Protein AF-A0AB34JFB6-F1 (afdb_monomer_lite)

Organism: Prymnesium parvum (NCBI:txid97485)

Structure (mmCIF, N/CA/C/O backbone):
data_AF-A0AB34JFB6-F1
#
_entry.id   AF-A0AB34JFB6-F1
#
loop_
_atom_site.group_PDB
_atom_site.id
_atom_site.type_symbol
_atom_site.label_atom_id
_atom_site.label_alt_id
_atom_site.label_comp_id
_atom_site.label_asym_id
_atom_site.label_entity_id
_atom_site.label_seq_id
_atom_site.pdbx_PDB_ins_code
_atom_site.Cartn_x
_atom_site.Cartn_y
_atom_site.Cartn_z
_atom_site.occupancy
_atom_site.B_iso_or_equiv
_atom_site.auth_seq_id
_atom_site.auth_comp_id
_atom_site.auth_asym_id
_atom_site.auth_atom_id
_atom_site.pdbx_PDB_model_num
ATOM 1 N N . MET A 1 1 ? 2.603 2.615 23.499 1.00 44.69 1 MET A N 1
ATOM 2 C CA . MET A 1 1 ? 2.121 3.871 24.123 1.00 44.69 1 MET A CA 1
ATOM 3 C C . MET A 1 1 ? 1.023 4.501 23.256 1.00 44.69 1 MET A C 1
ATOM 5 O O . MET A 1 1 ? 1.328 5.426 22.529 1.00 44.69 1 MET A O 1
ATOM 9 N N . THR A 1 2 ? -0.239 4.055 23.318 1.00 48.16 2 THR A N 1
ATOM 10 C CA . THR A 1 2 ? -1.369 4.734 22.623 1.00 48.16 2 THR A CA 1
ATOM 11 C C . THR A 1 2 ? -2.720 4.330 23.245 1.00 48.16 2 THR A C 1
ATOM 13 O O . THR A 1 2 ? -3.510 3.581 22.688 1.00 48.16 2 THR A O 1
ATOM 16 N N . SER A 1 3 ? -2.983 4.735 24.492 1.00 49.19 3 SER A N 1
ATOM 17 C CA . SER A 1 3 ? -4.359 4.912 25.013 1.00 49.19 3 SER A CA 1
ATOM 18 C C . SER A 1 3 ? -4.334 6.137 25.895 1.00 49.19 3 SER A C 1
ATOM 20 O O . SER A 1 3 ? -4.145 6.066 27.110 1.00 49.19 3 SER A O 1
ATOM 22 N N . ARG A 1 4 ? -4.458 7.292 25.263 1.00 58.28 4 ARG A N 1
ATOM 23 C CA . ARG A 1 4 ? -4.904 8.483 25.971 1.00 58.28 4 ARG A CA 1
ATOM 24 C C . ARG A 1 4 ? -6.384 8.630 25.660 1.00 58.28 4 ARG A C 1
ATOM 26 O O . ARG A 1 4 ? -6.762 8.397 24.518 1.00 58.28 4 ARG A O 1
ATOM 33 N N . ARG A 1 5 ? -7.190 9.056 26.641 1.00 64.88 5 ARG A N 1
ATOM 34 C CA . ARG A 1 5 ? -8.637 9.338 26.485 1.00 64.88 5 ARG A CA 1
ATOM 35 C C . ARG A 1 5 ? -8.977 10.270 25.307 1.00 64.88 5 ARG A C 1
ATOM 37 O O . ARG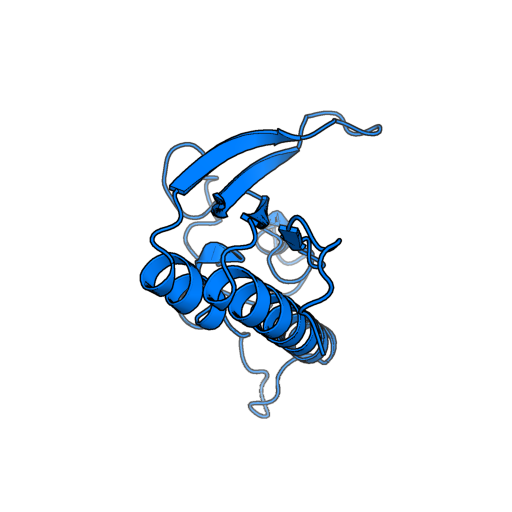 A 1 5 ? -10.141 10.399 24.968 1.00 64.88 5 ARG A O 1
ATOM 44 N N . TYR A 1 6 ? -7.976 10.915 24.710 1.00 77.75 6 TYR A N 1
ATOM 45 C CA . TYR A 1 6 ? -8.108 11.889 23.630 1.00 77.75 6 TYR A CA 1
ATOM 46 C C . TYR A 1 6 ? -7.741 11.356 22.236 1.00 77.75 6 TYR A C 1
ATOM 48 O O . TYR A 1 6 ? -7.858 12.097 21.267 1.00 77.75 6 TYR A O 1
ATOM 56 N N . CYS A 1 7 ? -7.258 10.115 22.099 1.00 82.38 7 CYS A N 1
ATOM 57 C CA . CYS A 1 7 ? -7.010 9.539 20.775 1.00 82.38 7 CYS A CA 1
ATOM 58 C C . CYS A 1 7 ? -8.323 8.965 20.235 1.00 82.38 7 CYS A C 1
ATOM 60 O O . CYS A 1 7 ? -8.747 7.897 20.664 1.00 82.38 7 CYS A O 1
ATOM 62 N N . LEU A 1 8 ? -8.974 9.715 19.342 1.00 88.50 8 LEU A N 1
ATOM 63 C CA . LEU A 1 8 ? -10.250 9.330 18.727 1.00 88.50 8 LEU A CA 1
ATOM 64 C C . LEU A 1 8 ? -10.067 8.302 17.601 1.00 88.50 8 LEU A C 1
ATOM 66 O O . LEU A 1 8 ? -10.938 7.468 17.371 1.00 88.50 8 LEU A O 1
ATOM 70 N N . GLY A 1 9 ? -8.919 8.342 16.925 1.00 92.62 9 GLY A N 1
ATOM 71 C CA . GLY A 1 9 ? -8.587 7.406 15.866 1.00 92.62 9 GLY A CA 1
ATOM 72 C C . GLY A 1 9 ? -7.205 7.633 15.267 1.00 92.62 9 GLY A C 1
ATOM 73 O O . GLY A 1 9 ? -6.482 8.550 15.668 1.00 92.62 9 GLY A O 1
ATOM 74 N N . VAL A 1 10 ? -6.850 6.777 14.313 1.00 94.75 10 VAL A N 1
ATOM 75 C CA . VAL A 1 10 ? -5.590 6.803 13.563 1.00 94.75 10 VAL A CA 1
ATOM 76 C C . VAL A 1 10 ? -5.903 6.815 12.069 1.00 94.75 10 VAL A C 1
ATOM 78 O O . VAL A 1 10 ? -6.596 5.930 11.580 1.00 94.75 10 VAL A O 1
ATOM 81 N N . LEU A 1 11 ? -5.361 7.797 11.348 1.00 94.94 11 LEU A N 1
ATOM 82 C CA . LEU A 1 11 ? -5.335 7.817 9.886 1.00 94.94 11 LEU A CA 1
ATOM 83 C C . LEU A 1 11 ? -3.927 7.437 9.419 1.00 94.94 11 LEU A C 1
ATOM 85 O O . LEU A 1 11 ? -2.961 8.141 9.721 1.00 94.94 11 LEU A O 1
ATOM 89 N N . VAL A 1 12 ? -3.812 6.328 8.697 1.00 95.19 12 VAL A N 1
ATOM 90 C CA . VAL A 1 12 ? -2.566 5.838 8.110 1.00 95.19 12 VAL A CA 1
ATOM 91 C C . VAL A 1 12 ? -2.492 6.288 6.657 1.00 95.19 12 VAL A C 1
ATOM 93 O O . VAL A 1 12 ? -3.304 5.878 5.838 1.00 95.19 12 VAL A O 1
ATOM 96 N N . SER A 1 13 ? -1.483 7.092 6.334 1.00 91.88 13 SER A N 1
ATOM 97 C CA . SER A 1 13 ? -1.093 7.407 4.957 1.00 91.88 13 SER A CA 1
ATOM 98 C C . SER A 1 13 ? 0.421 7.250 4.862 1.00 91.88 13 SER A C 1
ATOM 100 O O . SER A 1 13 ? 1.181 7.969 5.519 1.00 91.88 13 SER A O 1
ATOM 102 N N . THR A 1 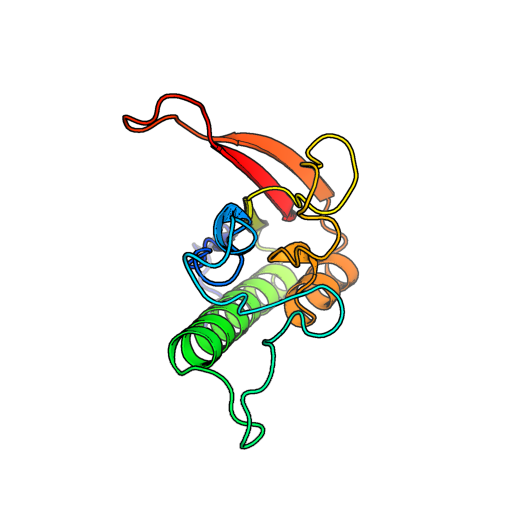14 ? 0.870 6.238 4.123 1.00 92.25 14 THR A N 1
ATOM 103 C CA . THR A 1 14 ? 2.292 5.910 3.973 1.00 92.25 14 THR A CA 1
ATOM 104 C C . THR A 1 14 ? 2.799 6.332 2.593 1.00 92.25 14 THR A C 1
ATOM 106 O O . THR A 1 14 ? 2.018 6.491 1.650 1.00 92.25 14 THR A O 1
ATOM 109 N N . PRO A 1 15 ? 4.118 6.538 2.418 1.00 88.38 15 PRO A N 1
ATOM 110 C CA . PRO A 1 15 ? 4.671 6.830 1.102 1.00 88.38 15 PRO A CA 1
ATOM 111 C C . PRO A 1 15 ? 4.334 5.723 0.089 1.00 88.38 15 PRO A C 1
ATOM 113 O O . PRO A 1 15 ? 4.815 4.599 0.202 1.00 88.38 15 PRO A O 1
ATOM 116 N N . CYS A 1 16 ? 3.559 6.056 -0.945 1.00 89.12 16 CYS A N 1
ATOM 117 C CA . CYS A 1 16 ? 3.075 5.085 -1.935 1.00 89.12 16 CYS A CA 1
ATOM 118 C C . CYS A 1 16 ? 3.991 4.905 -3.164 1.00 89.12 16 CYS A C 1
ATOM 120 O O . CYS A 1 16 ? 3.704 4.085 -4.028 1.00 89.12 16 CYS A O 1
ATOM 122 N N . ASN A 1 17 ? 5.113 5.632 -3.270 1.00 92.44 17 ASN A N 1
ATOM 123 C CA . ASN A 1 17 ? 5.971 5.637 -4.472 1.00 92.44 17 ASN A CA 1
ATOM 124 C C . ASN A 1 17 ? 6.499 4.235 -4.858 1.00 92.44 17 ASN A C 1
ATOM 126 O O . ASN A 1 17 ? 6.563 3.883 -6.038 1.00 92.44 17 ASN A O 1
ATOM 130 N N . THR A 1 18 ? 6.852 3.399 -3.882 1.00 95.62 18 THR A N 1
ATOM 131 C CA . THR A 1 18 ? 7.314 2.024 -4.143 1.00 95.62 18 THR A CA 1
ATOM 132 C C . THR A 1 18 ? 6.191 1.086 -4.602 1.00 95.62 18 THR A C 1
ATOM 134 O O . THR A 1 18 ? 6.494 0.069 -5.208 1.00 95.62 18 THR A O 1
ATOM 137 N N . PHE A 1 19 ? 4.922 1.445 -4.372 1.00 95.19 19 PHE A N 1
ATOM 138 C CA . PHE A 1 19 ? 3.720 0.781 -4.904 1.00 95.19 19 PHE A CA 1
ATOM 139 C C . PHE A 1 19 ? 3.183 1.474 -6.171 1.00 95.19 19 PHE A C 1
ATOM 141 O O . PHE A 1 19 ? 2.034 1.289 -6.537 1.00 95.19 19 PHE A O 1
ATOM 148 N N . SER A 1 20 ? 3.939 2.370 -6.813 1.00 93.62 20 SER A N 1
ATOM 149 C CA . SER A 1 20 ? 3.386 3.166 -7.914 1.00 93.62 20 SER A CA 1
ATOM 150 C C . SER A 1 20 ? 3.206 2.347 -9.196 1.00 93.62 20 SER A C 1
ATOM 152 O O . SER A 1 20 ? 4.187 1.879 -9.776 1.00 93.62 20 SER A O 1
ATOM 154 N N . ALA A 1 21 ? 1.979 2.311 -9.727 1.00 93.12 21 ALA A N 1
ATOM 155 C CA . ALA A 1 21 ? 1.662 1.771 -11.055 1.00 93.12 21 ALA A CA 1
ATOM 156 C C . ALA A 1 21 ? 2.426 2.444 -12.207 1.00 93.12 21 ALA A C 1
ATOM 158 O O . ALA A 1 21 ? 2.530 1.880 -13.296 1.00 93.12 21 ALA A O 1
ATOM 159 N N . ALA A 1 22 ? 2.986 3.639 -11.991 1.00 91.38 22 ALA A N 1
ATOM 160 C CA . ALA A 1 22 ? 3.838 4.291 -12.982 1.00 91.38 22 ALA A CA 1
ATOM 161 C C . ALA A 1 22 ? 5.154 3.530 -13.227 1.00 91.38 22 ALA A C 1
ATOM 163 O O . ALA A 1 22 ? 5.768 3.723 -14.268 1.00 91.38 22 ALA A O 1
ATOM 164 N N . ARG A 1 23 ? 5.573 2.642 -12.312 1.00 92.44 23 ARG A N 1
ATOM 165 C CA . ARG A 1 23 ? 6.779 1.807 -12.471 1.00 92.44 23 ARG A CA 1
ATOM 166 C C . ARG A 1 23 ? 6.639 0.722 -13.535 1.00 92.44 23 ARG A C 1
ATOM 168 O O . ARG A 1 23 ? 7.642 0.194 -13.984 1.00 92.44 23 ARG A O 1
ATOM 175 N N . PHE A 1 24 ? 5.413 0.429 -13.959 1.00 91.56 24 PHE A N 1
ATOM 176 C CA . PHE A 1 24 ? 5.120 -0.491 -15.060 1.00 91.56 24 PHE A CA 1
ATOM 177 C C . PHE A 1 24 ? 5.109 0.218 -16.429 1.00 91.56 24 PHE A C 1
ATOM 179 O O . PHE A 1 24 ? 4.681 -0.359 -17.422 1.00 91.56 24 PHE A O 1
ATOM 186 N N . ARG A 1 25 ? 5.547 1.485 -16.503 1.00 85.69 25 ARG A N 1
ATOM 187 C CA . ARG A 1 25 ? 5.704 2.219 -17.765 1.00 85.69 25 ARG A CA 1
ATOM 188 C C . ARG A 1 25 ? 7.095 1.971 -18.353 1.00 85.69 25 ARG A C 1
ATOM 190 O O . ARG A 1 25 ? 8.085 2.350 -17.733 1.00 85.69 25 ARG A O 1
ATOM 197 N N . ASP A 1 26 ? 7.129 1.368 -19.541 1.00 68.12 26 ASP A N 1
ATOM 198 C CA . ASP A 1 26 ? 8.229 1.303 -20.519 1.00 68.12 26 ASP A CA 1
ATOM 199 C C . ASP A 1 26 ? 9.658 1.512 -19.976 1.00 68.12 26 ASP A C 1
ATOM 201 O O . ASP A 1 26 ? 10.384 2.398 -20.419 1.00 68.12 26 ASP A O 1
ATOM 205 N N . ASN A 1 27 ? 10.083 0.669 -19.027 1.00 67.38 27 ASN A N 1
ATOM 206 C CA . ASN A 1 27 ? 11.458 0.579 -18.507 1.00 67.38 27 ASN A CA 1
ATOM 207 C C . ASN A 1 27 ? 12.083 1.883 -17.961 1.00 67.38 27 ASN A C 1
ATOM 209 O O . ASN A 1 27 ? 13.294 1.932 -17.747 1.00 67.38 27 ASN A O 1
ATOM 213 N N . GLU A 1 28 ? 11.301 2.932 -17.692 1.00 77.25 28 GLU A N 1
ATOM 214 C CA . GLU A 1 28 ? 11.843 4.202 -17.181 1.00 77.25 28 GLU A CA 1
ATOM 215 C C . GLU A 1 28 ? 12.321 4.091 -15.727 1.00 77.25 28 GLU A C 1
ATOM 217 O O . GLU A 1 28 ? 13.243 4.788 -15.299 1.00 77.25 28 GLU A O 1
ATOM 222 N N . ALA A 1 29 ? 11.685 3.215 -14.951 1.00 84.31 29 ALA A N 1
ATOM 223 C CA . ALA A 1 29 ? 12.049 2.928 -13.576 1.00 84.31 29 ALA A CA 1
ATOM 224 C C . ALA A 1 29 ? 11.869 1.434 -13.294 1.00 84.31 29 ALA A C 1
ATOM 226 O O . ALA A 1 29 ? 10.935 0.827 -13.816 1.00 84.31 29 ALA A O 1
ATOM 227 N N . PRO A 1 30 ? 12.706 0.835 -12.430 1.00 90.31 30 PRO A N 1
ATOM 228 C CA . PRO A 1 30 ? 12.526 -0.557 -12.059 1.00 90.31 30 PRO A CA 1
ATOM 229 C C . PRO A 1 30 ? 11.197 -0.752 -11.321 1.00 90.31 30 PRO A C 1
ATOM 231 O O . PRO A 1 30 ? 10.824 0.043 -10.437 1.00 90.31 30 PRO A O 1
ATOM 234 N N . VAL A 1 31 ? 10.517 -1.845 -11.668 1.00 94.00 31 VAL A N 1
ATOM 235 C CA . VAL A 1 31 ? 9.439 -2.424 -10.865 1.00 94.00 31 VAL A CA 1
ATOM 236 C C . VAL A 1 31 ? 10.053 -2.883 -9.549 1.00 94.00 31 VAL A C 1
ATOM 238 O O . VAL A 1 31 ? 11.052 -3.596 -9.528 1.00 94.00 31 VAL A O 1
ATOM 241 N N . LEU A 1 32 ? 9.494 -2.400 -8.441 1.00 96.12 32 LEU A N 1
ATOM 242 C CA . LEU A 1 32 ? 10.010 -2.695 -7.103 1.00 96.12 32 LEU A CA 1
ATOM 243 C C . LEU A 1 32 ? 9.175 -3.744 -6.373 1.00 96.12 32 LEU A C 1
ATOM 245 O O . LEU A 1 32 ? 9.646 -4.291 -5.382 1.00 96.12 32 LEU A O 1
ATOM 249 N N . ARG A 1 33 ? 7.937 -3.964 -6.820 1.00 96.69 33 ARG A N 1
ATOM 250 C CA . ARG A 1 33 ? 6.929 -4.853 -6.240 1.00 96.69 33 ARG A CA 1
ATOM 251 C C . ARG A 1 33 ? 6.008 -5.325 -7.355 1.00 96.69 33 ARG A C 1
ATOM 253 O O . ARG A 1 33 ? 5.643 -4.522 -8.216 1.00 96.69 33 ARG A O 1
ATOM 260 N N . ASP A 1 34 ? 5.610 -6.579 -7.287 1.00 96.94 34 ASP A N 1
ATOM 261 C CA . ASP A 1 34 ? 4.580 -7.187 -8.123 1.00 96.94 34 ASP A CA 1
ATOM 262 C C . ASP A 1 34 ? 3.694 -8.090 -7.254 1.00 96.94 34 ASP A C 1
ATOM 264 O O . ASP A 1 34 ? 3.909 -8.184 -6.042 1.00 96.94 34 ASP A O 1
ATOM 268 N N . LEU A 1 35 ? 2.663 -8.698 -7.840 1.00 97.12 35 LEU A N 1
ATOM 269 C CA . LEU A 1 35 ? 1.722 -9.538 -7.092 1.00 97.12 35 LEU A CA 1
ATOM 270 C C . LEU A 1 35 ? 2.373 -10.799 -6.499 1.00 97.12 35 LEU A C 1
ATOM 272 O O . LEU A 1 35 ? 1.874 -11.316 -5.502 1.00 97.12 35 LEU A O 1
ATOM 276 N N . GLU A 1 36 ? 3.482 -11.280 -7.064 1.00 97.31 36 GLU A N 1
ATOM 277 C CA . GLU A 1 36 ? 4.250 -12.398 -6.499 1.00 97.31 36 GLU A CA 1
ATOM 278 C C . GLU A 1 36 ? 5.147 -11.935 -5.338 1.00 97.31 36 GLU A C 1
ATOM 280 O O . GLU A 1 36 ? 5.379 -12.675 -4.380 1.00 97.31 36 GLU A O 1
ATOM 285 N N . HIS A 1 37 ? 5.602 -10.682 -5.385 1.00 97.31 37 HIS A N 1
ATOM 286 C CA . HIS A 1 37 ? 6.518 -10.067 -4.432 1.00 97.31 37 HIS A CA 1
ATOM 287 C C . HIS A 1 37 ? 5.965 -8.740 -3.871 1.00 97.31 37 HIS A C 1
ATOM 289 O O . HIS A 1 37 ? 6.599 -7.683 -4.017 1.00 97.31 37 HIS A O 1
ATOM 295 N N . PRO A 1 38 ? 4.819 -8.747 -3.161 1.00 97.00 38 PRO A N 1
ATOM 296 C CA . PRO A 1 38 ? 4.174 -7.518 -2.684 1.00 97.00 38 PRO A CA 1
ATOM 297 C C . PRO A 1 38 ? 5.017 -6.760 -1.647 1.00 97.00 38 PRO A C 1
ATOM 299 O O . PRO A 1 38 ? 4.902 -5.541 -1.500 1.00 97.00 38 PRO A O 1
ATOM 302 N N . ALA A 1 39 ? 5.917 -7.456 -0.944 1.00 96.62 39 ALA A N 1
ATOM 303 C CA . ALA A 1 39 ? 6.871 -6.848 -0.019 1.00 96.62 39 ALA A CA 1
ATOM 304 C C . ALA A 1 39 ? 8.145 -6.320 -0.705 1.00 96.62 39 ALA A C 1
ATOM 306 O O . ALA A 1 39 ? 8.901 -5.571 -0.083 1.00 96.62 39 ALA A O 1
ATOM 307 N N . GLY A 1 40 ? 8.381 -6.657 -1.972 1.00 97.19 40 GLY A N 1
ATOM 308 C CA . GLY A 1 40 ? 9.561 -6.240 -2.719 1.00 97.19 40 GLY A CA 1
ATOM 309 C C . GLY A 1 40 ? 10.126 -7.338 -3.607 1.00 97.19 40 GLY A C 1
ATOM 310 O O . GLY A 1 40 ? 10.348 -8.446 -3.127 1.00 97.19 40 GLY A O 1
ATOM 311 N N . VAL A 1 41 ? 10.427 -7.004 -4.861 1.00 96.75 41 VAL A N 1
ATOM 312 C CA . VAL A 1 41 ? 11.171 -7.874 -5.782 1.00 96.75 41 VAL A CA 1
ATOM 313 C C . VAL A 1 41 ? 12.640 -7.922 -5.336 1.00 96.75 41 VAL A C 1
ATOM 315 O O . VAL A 1 41 ? 13.276 -6.862 -5.255 1.00 96.75 41 VAL A O 1
ATOM 318 N N . PRO A 1 42 ? 13.199 -9.108 -5.027 1.00 95.00 42 PRO A N 1
ATOM 319 C CA . PRO A 1 42 ? 14.603 -9.238 -4.651 1.00 95.00 42 PRO A CA 1
ATOM 320 C C . PRO A 1 42 ? 15.548 -8.888 -5.805 1.00 95.00 42 PRO A C 1
ATOM 322 O O . PRO A 1 42 ? 15.302 -9.223 -6.963 1.00 95.00 42 PRO A O 1
ATOM 325 N N . GLY A 1 43 ? 16.659 -8.231 -5.478 1.00 91.06 43 GLY A N 1
ATOM 326 C CA . GLY A 1 43 ? 17.762 -8.006 -6.404 1.00 91.06 43 GLY A CA 1
ATOM 327 C C . GLY A 1 43 ? 18.584 -9.276 -6.673 1.00 91.06 43 GLY A C 1
ATOM 328 O O . GLY A 1 43 ? 18.312 -10.336 -6.106 1.00 91.06 43 GLY A O 1
ATOM 329 N N . PRO A 1 44 ? 19.640 -9.179 -7.503 1.00 90.56 44 PRO A N 1
ATOM 330 C CA . PRO A 1 44 ? 20.494 -10.321 -7.851 1.00 90.56 44 PRO A CA 1
ATOM 331 C C . PRO A 1 44 ? 21.176 -11.002 -6.655 1.00 90.56 44 PRO A C 1
ATOM 333 O O . PRO A 1 44 ? 21.505 -12.181 -6.720 1.00 90.56 44 PRO A O 1
ATOM 336 N N . ASP A 1 45 ? 21.394 -10.266 -5.566 1.00 93.50 45 ASP A N 1
ATOM 337 C CA . ASP A 1 45 ? 21.971 -10.744 -4.305 1.00 93.50 45 ASP A CA 1
ATOM 338 C C . ASP A 1 45 ? 20.902 -11.147 -3.269 1.00 93.50 45 ASP A C 1
ATOM 340 O O . ASP A 1 45 ? 21.205 -11.297 -2.087 1.00 93.50 45 ASP A O 1
ATOM 344 N N . ALA A 1 46 ? 19.647 -11.295 -3.707 1.00 91.62 46 ALA A N 1
ATOM 345 C CA . ALA A 1 46 ? 18.459 -11.513 -2.884 1.00 91.62 46 ALA A CA 1
ATOM 346 C C . ALA A 1 46 ? 18.141 -10.383 -1.882 1.00 91.62 46 ALA A C 1
ATOM 348 O O . ALA A 1 46 ? 17.247 -10.535 -1.046 1.00 91.62 46 ALA A O 1
ATOM 349 N N . SER A 1 47 ? 18.822 -9.234 -1.961 1.00 95.00 47 SER A N 1
ATOM 350 C CA . SER A 1 47 ? 18.526 -8.074 -1.120 1.00 95.00 47 SER A CA 1
ATOM 351 C C . SER A 1 47 ? 17.393 -7.223 -1.699 1.00 95.00 47 SER A C 1
ATOM 353 O O . SER A 1 47 ? 17.143 -7.207 -2.905 1.00 95.00 47 SER A O 1
ATOM 355 N N . LEU A 1 48 ? 16.692 -6.487 -0.832 1.00 96.06 48 LEU A N 1
ATOM 356 C CA . LEU A 1 48 ? 15.702 -5.502 -1.261 1.00 96.06 48 LEU A CA 1
ATOM 357 C C . LEU A 1 48 ? 16.349 -4.125 -1.449 1.00 96.06 48 LEU A C 1
ATOM 359 O O . LEU A 1 48 ? 17.187 -3.720 -0.634 1.00 96.06 48 LEU A O 1
ATOM 363 N N . PRO A 1 49 ? 15.900 -3.334 -2.441 1.00 94.69 49 PRO A N 1
ATOM 364 C CA . PRO A 1 49 ? 16.294 -1.937 -2.549 1.00 94.69 49 PRO A CA 1
ATOM 365 C C . PRO A 1 49 ? 16.008 -1.173 -1.248 1.00 94.69 49 PRO A C 1
ATOM 367 O O . PRO A 1 49 ? 14.932 -1.299 -0.664 1.00 94.69 49 PRO A O 1
ATOM 370 N N . VAL A 1 50 ? 16.933 -0.308 -0.820 1.00 95.00 50 VAL A N 1
ATOM 371 C CA . VAL A 1 50 ? 16.822 0.455 0.446 1.00 95.00 50 VAL A CA 1
ATOM 372 C C . VAL A 1 50 ? 15.502 1.230 0.553 1.00 95.00 50 VAL A C 1
ATOM 374 O O . VAL A 1 50 ? 14.925 1.341 1.636 1.00 95.00 50 VAL A O 1
ATOM 377 N N . SER A 1 51 ? 14.997 1.752 -0.568 1.00 95.31 51 SER A N 1
ATOM 378 C CA . SER A 1 51 ? 13.703 2.438 -0.631 1.00 95.31 51 SER A CA 1
ATOM 379 C C . SER A 1 51 ? 12.531 1.526 -0.258 1.00 95.31 51 SER A C 1
ATOM 381 O O . SER A 1 51 ? 11.631 1.973 0.452 1.00 95.31 51 SER A O 1
ATOM 383 N N . VAL A 1 52 ? 12.561 0.262 -0.687 1.00 96.75 52 VAL A N 1
ATOM 384 C CA . VAL A 1 52 ? 11.549 -0.756 -0.376 1.00 96.75 52 VAL A CA 1
ATOM 385 C C . VAL A 1 52 ? 11.645 -1.157 1.089 1.00 96.75 52 VAL A C 1
ATOM 387 O O . VAL A 1 52 ? 10.643 -1.083 1.792 1.00 96.75 52 VAL A O 1
ATOM 390 N N . THR A 1 53 ? 12.846 -1.462 1.586 1.00 96.81 53 THR A N 1
ATOM 391 C CA . THR A 1 53 ? 13.065 -1.810 3.001 1.00 96.81 53 THR A CA 1
ATOM 392 C C . THR A 1 53 ? 12.562 -0.710 3.935 1.00 96.81 53 THR A C 1
ATOM 394 O O . THR A 1 53 ? 11.855 -0.974 4.907 1.00 96.81 53 THR A O 1
ATOM 397 N N . ARG A 1 54 ? 12.861 0.554 3.613 1.00 97.31 54 ARG A N 1
ATOM 398 C CA . ARG A 1 54 ? 12.367 1.708 4.371 1.00 97.31 54 ARG A CA 1
ATOM 399 C C . ARG A 1 54 ? 10.846 1.853 4.276 1.00 97.31 54 ARG A C 1
ATOM 401 O O . ARG A 1 54 ? 10.213 2.160 5.283 1.00 97.31 54 ARG A O 1
ATOM 408 N N . ALA A 1 55 ? 10.259 1.670 3.094 1.00 96.62 55 ALA A N 1
ATOM 409 C CA . ALA A 1 55 ? 8.811 1.753 2.914 1.00 96.62 55 ALA A CA 1
ATOM 410 C C . ALA A 1 55 ? 8.067 0.644 3.681 1.00 96.62 55 ALA A C 1
ATOM 412 O O . ALA A 1 55 ? 7.038 0.932 4.294 1.00 96.62 55 ALA A O 1
ATOM 413 N N . ASN A 1 56 ? 8.606 -0.580 3.705 1.00 97.44 56 ASN A N 1
ATOM 414 C CA . ASN A 1 56 ? 8.086 -1.692 4.508 1.00 97.44 56 ASN A CA 1
ATOM 415 C C . ASN A 1 56 ? 8.110 -1.327 5.995 1.00 97.44 56 ASN A C 1
ATOM 417 O O . ASN A 1 56 ? 7.062 -1.295 6.627 1.00 97.44 56 ASN A O 1
ATOM 421 N N . ALA A 1 57 ? 9.263 -0.893 6.516 1.00 97.56 57 ALA A N 1
ATOM 422 C CA . ALA A 1 57 ? 9.396 -0.522 7.926 1.00 97.56 57 ALA A CA 1
ATOM 423 C C . ALA A 1 57 ? 8.436 0.607 8.356 1.00 97.56 57 ALA A C 1
ATOM 425 O O . ALA A 1 57 ? 7.888 0.570 9.458 1.00 97.56 57 ALA A O 1
ATOM 426 N N . ILE A 1 58 ? 8.209 1.608 7.494 1.00 97.25 58 ILE A N 1
ATOM 427 C CA . ILE A 1 58 ? 7.221 2.671 7.747 1.00 97.25 58 ILE A CA 1
ATOM 428 C C . ILE A 1 58 ? 5.802 2.090 7.796 1.00 97.25 58 ILE A C 1
ATOM 430 O O . ILE A 1 58 ? 5.029 2.447 8.685 1.00 97.25 58 ILE A O 1
ATOM 434 N N . THR A 1 59 ? 5.471 1.202 6.859 1.00 96.56 59 THR A N 1
ATOM 435 C CA . THR A 1 59 ? 4.149 0.568 6.762 1.00 96.56 59 THR A CA 1
ATOM 436 C C . THR A 1 59 ? 3.875 -0.320 7.971 1.00 96.56 59 THR A C 1
ATOM 438 O O . THR A 1 59 ? 2.860 -0.135 8.639 1.00 96.56 59 THR A O 1
ATOM 441 N N . ASP A 1 60 ? 4.815 -1.193 8.331 1.00 97.25 60 ASP A N 1
ATOM 442 C CA . ASP A 1 60 ? 4.705 -2.087 9.486 1.00 97.25 60 ASP A CA 1
ATOM 443 C C . ASP A 1 60 ? 4.546 -1.298 10.792 1.00 97.25 60 ASP A C 1
ATOM 445 O O . ASP A 1 60 ? 3.714 -1.624 11.642 1.00 97.25 60 ASP A O 1
ATOM 449 N N . ASN A 1 61 ? 5.312 -0.213 10.956 1.00 97.00 61 ASN A N 1
ATOM 450 C CA . ASN A 1 61 ? 5.205 0.645 12.132 1.00 97.00 61 ASN A CA 1
ATOM 451 C C . ASN A 1 61 ? 3.835 1.338 12.207 1.00 97.00 61 ASN A C 1
ATOM 453 O O . ASN A 1 61 ? 3.190 1.312 13.258 1.00 97.00 61 ASN A O 1
ATOM 457 N N . ALA A 1 62 ? 3.364 1.908 11.094 1.00 96.19 62 ALA A N 1
ATOM 458 C CA . ALA A 1 62 ? 2.065 2.568 11.036 1.00 96.19 62 ALA A CA 1
ATOM 459 C C . ALA A 1 62 ? 0.914 1.592 11.337 1.00 96.19 62 ALA A C 1
ATOM 461 O O . ALA A 1 62 ? 0.029 1.914 12.133 1.00 96.19 62 ALA A O 1
ATOM 462 N N . LEU A 1 63 ? 0.964 0.378 10.781 1.00 95.50 63 LEU A N 1
ATOM 463 C CA . LEU A 1 63 ? -0.021 -0.676 11.039 1.00 95.50 63 LEU A CA 1
ATOM 464 C C . LEU A 1 63 ? 0.037 -1.195 12.474 1.00 95.50 63 LEU A C 1
ATOM 466 O O . LEU A 1 63 ? -1.004 -1.491 13.055 1.00 95.50 63 LEU A O 1
ATOM 470 N N . SER A 1 64 ? 1.219 -1.249 13.089 1.00 95.69 64 SER A N 1
ATOM 471 C CA . SER A 1 64 ? 1.355 -1.580 14.510 1.00 95.69 64 SER A CA 1
ATOM 472 C C . SER A 1 64 ? 0.635 -0.554 15.393 1.00 95.69 64 SER A C 1
ATOM 474 O O . SER A 1 64 ? -0.145 -0.920 16.278 1.00 95.69 64 SER A O 1
ATOM 476 N N . VAL A 1 65 ? 0.813 0.743 15.115 1.00 94.50 65 VAL A N 1
ATOM 477 C CA . VAL A 1 65 ? 0.103 1.820 15.826 1.00 94.50 65 VAL A CA 1
ATOM 478 C C . VAL A 1 65 ? -1.408 1.725 15.605 1.00 94.50 65 VAL A C 1
ATOM 480 O O . VAL A 1 65 ? -2.167 1.797 16.577 1.00 94.50 65 VAL A O 1
ATOM 483 N N . ALA A 1 66 ? -1.838 1.531 14.358 1.00 94.25 66 ALA A N 1
ATOM 484 C CA . ALA A 1 66 ? -3.243 1.392 13.991 1.00 94.25 66 ALA A CA 1
ATOM 485 C C . ALA A 1 66 ? -3.896 0.180 14.674 1.00 94.25 66 ALA A C 1
ATOM 487 O O . ALA A 1 66 ? -4.938 0.318 15.306 1.00 94.25 66 ALA A O 1
ATOM 488 N N . SER A 1 67 ? -3.236 -0.978 14.665 1.00 93.31 67 SER A N 1
ATOM 489 C CA . SER A 1 67 ? -3.730 -2.206 15.302 1.00 93.31 67 SER A CA 1
ATOM 490 C C . SER A 1 67 ? -3.905 -2.039 16.810 1.00 93.31 67 SER A C 1
ATOM 492 O O . SER A 1 67 ? -4.896 -2.482 17.389 1.00 93.31 67 SER A O 1
ATOM 494 N N . VAL A 1 68 ? -2.965 -1.359 17.479 1.00 93.31 68 VAL A N 1
ATOM 495 C CA . VAL A 1 68 ? -3.105 -1.044 18.909 1.00 93.31 68 VAL A CA 1
ATOM 496 C C . VAL A 1 68 ? -4.294 -0.113 19.159 1.00 93.31 68 VAL A C 1
ATOM 498 O O . VAL A 1 68 ? -4.995 -0.297 20.155 1.00 93.31 68 VAL A O 1
ATOM 501 N N . ALA A 1 69 ? -4.532 0.868 18.285 1.00 92.06 69 ALA A N 1
ATOM 502 C CA . ALA A 1 69 ? -5.674 1.774 18.389 1.00 92.06 69 ALA A CA 1
ATOM 503 C C . ALA A 1 69 ? -7.011 1.037 18.177 1.00 92.06 69 ALA A C 1
ATOM 505 O O . ALA A 1 69 ? -7.902 1.152 19.022 1.00 92.06 69 ALA A O 1
ATOM 506 N N . ALA A 1 70 ? -7.110 0.207 17.134 1.00 92.06 70 ALA A N 1
ATOM 507 C CA . ALA A 1 70 ? -8.293 -0.597 16.825 1.00 92.06 70 ALA A CA 1
ATOM 508 C C . ALA A 1 70 ? -8.654 -1.562 17.966 1.00 92.06 70 ALA A C 1
ATOM 510 O O . ALA A 1 70 ? -9.788 -1.569 18.443 1.00 92.06 70 ALA A O 1
ATOM 511 N N . ARG A 1 71 ? -7.672 -2.292 18.523 1.00 92.06 71 ARG A N 1
ATOM 512 C CA . ARG A 1 71 ? -7.876 -3.186 19.688 1.00 92.06 71 ARG A CA 1
ATOM 513 C C . ARG A 1 71 ? -8.356 -2.460 20.950 1.00 92.06 71 ARG 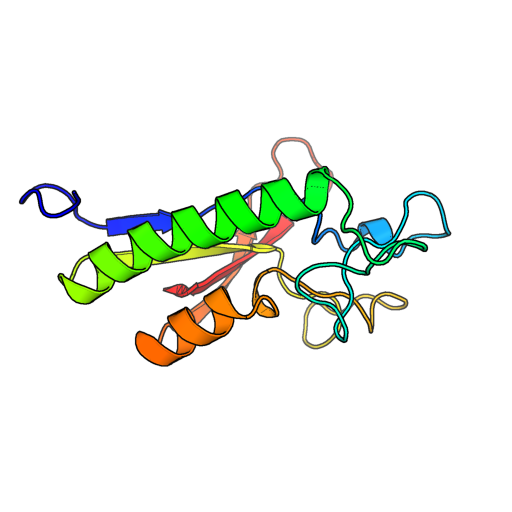A C 1
ATOM 515 O O . ARG A 1 71 ? -8.796 -3.098 21.903 1.00 92.06 71 ARG A O 1
ATOM 522 N N . ARG A 1 72 ? -8.245 -1.131 20.987 1.00 90.12 72 ARG A N 1
ATOM 523 C CA . ARG A 1 72 ? -8.694 -0.262 22.086 1.00 90.12 72 ARG A CA 1
ATOM 524 C C . ARG A 1 72 ? -10.004 0.466 21.773 1.00 90.12 72 ARG A C 1
ATOM 526 O O . ARG A 1 72 ? -10.425 1.294 22.576 1.00 90.12 72 ARG A O 1
ATOM 533 N N . GLY A 1 73 ? -10.637 0.151 20.643 1.00 89.50 73 GLY A N 1
ATOM 534 C CA . GLY A 1 73 ? -11.918 0.713 20.216 1.00 89.50 73 GLY A CA 1
ATOM 535 C C . GLY A 1 73 ? -11.829 2.099 19.573 1.00 89.50 73 GLY A C 1
ATOM 536 O O . GLY A 1 73 ? -12.857 2.754 19.435 1.00 89.50 73 GLY A O 1
ATOM 537 N N . ALA A 1 74 ? -10.632 2.572 19.211 1.00 91.50 74 ALA A N 1
ATOM 538 C CA . ALA A 1 74 ? -10.483 3.806 18.440 1.00 91.50 74 ALA A CA 1
ATOM 539 C C . ALA A 1 74 ? -10.697 3.535 16.941 1.00 91.50 74 ALA A C 1
ATOM 541 O O . ALA A 1 74 ? -10.401 2.440 16.464 1.00 91.50 74 ALA A O 1
ATOM 542 N N . GLY A 1 75 ? -11.172 4.540 16.198 1.00 92.31 75 GLY A N 1
ATOM 543 C CA . GLY A 1 75 ? -11.350 4.425 14.748 1.00 92.31 75 GLY A CA 1
ATOM 544 C C . GLY A 1 75 ? -10.012 4.317 14.015 1.00 92.31 75 GLY A C 1
ATOM 545 O O . GLY A 1 75 ? -9.027 4.940 14.416 1.00 92.31 75 GLY A O 1
ATOM 546 N N . VAL A 1 76 ? -9.961 3.550 12.931 1.00 95.12 76 VAL A N 1
ATOM 547 C CA . VAL A 1 76 ? -8.767 3.424 12.089 1.00 95.12 76 VAL A CA 1
ATOM 548 C C . VAL A 1 76 ? -9.175 3.597 10.639 1.00 95.12 76 VAL A C 1
ATOM 550 O O . VAL A 1 76 ? -10.160 3.016 10.215 1.00 95.12 76 VAL A O 1
ATOM 553 N N . VAL A 1 77 ? -8.412 4.393 9.897 1.00 95.94 77 VAL A N 1
ATOM 554 C CA . VAL A 1 77 ? -8.538 4.509 8.444 1.00 95.94 77 VAL A CA 1
ATOM 555 C C . VAL A 1 77 ? -7.154 4.354 7.830 1.00 95.94 77 VAL A C 1
ATOM 557 O O . VAL A 1 77 ? -6.197 4.963 8.307 1.00 95.94 77 VAL A O 1
ATOM 560 N N . ILE A 1 78 ? -7.041 3.560 6.775 1.00 95.62 78 ILE A N 1
ATOM 561 C CA . ILE A 1 78 ? -5.841 3.399 5.955 1.00 95.62 78 ILE A CA 1
ATOM 562 C C . ILE A 1 78 ? -6.145 3.982 4.577 1.00 95.62 78 ILE A C 1
ATOM 564 O O . ILE A 1 78 ? -7.184 3.685 3.999 1.00 95.62 78 ILE A O 1
ATOM 568 N N . GLU A 1 79 ? -5.250 4.819 4.061 1.00 94.62 79 GLU A N 1
ATOM 569 C CA . GLU A 1 79 ? -5.363 5.452 2.748 1.00 94.62 79 GLU A CA 1
ATOM 570 C C . GLU A 1 79 ? -4.243 4.986 1.817 1.00 94.62 79 GLU A C 1
ATOM 572 O O . GLU A 1 79 ? -3.061 4.978 2.179 1.00 94.62 79 GLU A O 1
ATOM 577 N N . SER A 1 80 ? -4.615 4.632 0.588 1.00 94.12 80 SER A N 1
ATOM 578 C CA . SER A 1 80 ? -3.668 4.400 -0.502 1.00 94.12 80 SER A CA 1
ATOM 579 C C . SER A 1 80 ? -4.319 4.564 -1.873 1.00 94.12 80 SER A C 1
ATOM 581 O O . SER A 1 80 ? -5.540 4.518 -1.979 1.00 94.12 80 SER A O 1
ATOM 583 N N . PRO A 1 81 ? -3.537 4.717 -2.961 1.00 93.25 81 PRO A N 1
ATOM 584 C CA . PRO A 1 81 ? -4.094 4.615 -4.306 1.00 93.25 81 PRO A CA 1
ATOM 585 C C . PRO A 1 81 ? -4.864 3.298 -4.508 1.00 93.25 81 PRO A C 1
ATOM 587 O O . PRO A 1 81 ? -4.444 2.254 -4.007 1.00 93.25 81 PRO A O 1
ATOM 590 N N . VAL A 1 82 ? -5.933 3.344 -5.305 1.00 95.00 82 VAL A N 1
ATOM 591 C CA . VAL A 1 82 ? -6.66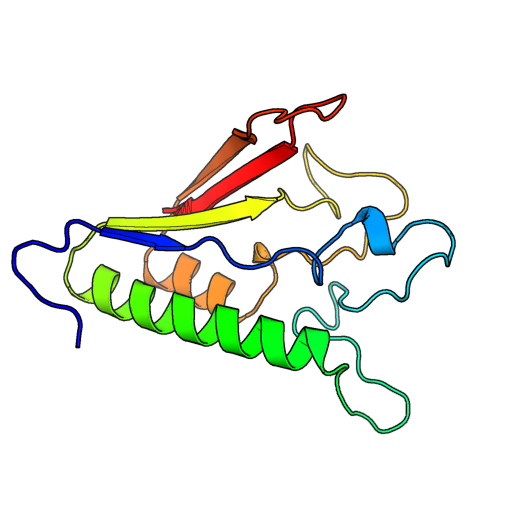8 2.144 -5.746 1.00 95.00 82 VAL A CA 1
ATOM 592 C C . VAL A 1 82 ? -5.740 1.142 -6.458 1.00 95.00 82 VAL A C 1
ATOM 594 O O . VAL A 1 82 ? -4.774 1.559 -7.122 1.00 95.00 82 VAL A O 1
ATOM 597 N N . PRO A 1 83 ? -6.025 -0.170 -6.384 1.00 95.12 83 PRO A N 1
ATOM 598 C CA . PRO A 1 83 ? -5.298 -1.163 -7.163 1.00 95.12 83 PRO A CA 1
ATOM 599 C C . PRO A 1 83 ? -5.494 -0.925 -8.669 1.00 95.12 83 PRO A C 1
ATOM 601 O O . PRO A 1 83 ? -6.550 -0.489 -9.126 1.00 95.12 83 PRO A O 1
ATOM 604 N N . ARG A 1 84 ? -4.444 -1.188 -9.456 1.00 96.00 84 ARG A N 1
ATOM 605 C CA . ARG A 1 84 ? -4.424 -0.991 -10.921 1.00 96.00 84 ARG A CA 1
ATOM 606 C C . ARG A 1 84 ? -4.262 -2.286 -11.719 1.00 96.00 84 ARG A C 1
ATOM 608 O O . ARG A 1 84 ? -4.258 -2.226 -12.946 1.00 96.00 84 ARG A O 1
ATOM 615 N N . SER A 1 85 ? -4.139 -3.421 -11.032 1.00 96.50 85 SER A N 1
ATOM 616 C CA . SER A 1 85 ? -3.974 -4.755 -11.617 1.00 96.50 85 SER A CA 1
ATOM 617 C C . SER A 1 85 ? -5.273 -5.333 -12.169 1.00 96.50 85 SER A C 1
ATOM 619 O O . SER A 1 85 ? -5.261 -5.981 -13.212 1.00 96.50 85 SER A O 1
ATOM 621 N N . ALA A 1 86 ? -6.395 -5.078 -11.495 1.00 94.81 86 ALA A N 1
ATOM 622 C CA . ALA A 1 86 ? -7.712 -5.587 -11.858 1.00 94.81 86 ALA A CA 1
ATOM 623 C C . ALA A 1 86 ? -8.834 -4.667 -11.343 1.00 94.81 86 ALA A C 1
ATOM 625 O O . ALA A 1 86 ? -8.589 -3.690 -10.635 1.00 94.81 86 ALA A O 1
ATOM 626 N N . GLY A 1 87 ? -10.081 -4.989 -11.700 1.00 93.25 87 GLY A N 1
ATOM 627 C CA . GLY A 1 87 ? -11.271 -4.279 -11.228 1.00 93.25 87 GLY A CA 1
ATOM 628 C C . GLY A 1 87 ? -11.574 -2.984 -11.988 1.00 93.25 87 GLY A C 1
ATOM 629 O O . GLY A 1 87 ? -11.107 -2.772 -13.105 1.00 93.25 87 GLY A O 1
ATOM 630 N N . ALA A 1 88 ? -12.388 -2.120 -11.378 1.00 92.25 88 ALA A N 1
ATOM 631 C CA . ALA A 1 88 ? -12.907 -0.903 -12.013 1.00 92.25 88 ALA A CA 1
ATOM 632 C C . ALA A 1 88 ? -11.817 0.125 -12.370 1.00 92.25 88 ALA A C 1
ATOM 634 O O . ALA A 1 88 ? -12.004 0.933 -13.276 1.00 92.25 88 ALA A O 1
ATOM 635 N N . HIS A 1 89 ? -10.671 0.068 -11.684 1.00 93.94 89 HIS A N 1
ATOM 636 C CA . HIS A 1 89 ? -9.550 0.998 -11.854 1.00 93.94 89 HIS A CA 1
ATOM 637 C C . HIS A 1 89 ? -8.353 0.388 -12.585 1.00 93.94 89 HIS A C 1
ATOM 639 O O . HIS A 1 89 ? -7.279 1.003 -12.597 1.00 93.94 89 HIS A O 1
ATOM 645 N N . ALA A 1 90 ? -8.525 -0.801 -13.175 1.00 95.44 90 ALA A N 1
ATOM 646 C CA . ALA A 1 90 ? -7.482 -1.503 -13.910 1.00 95.44 90 ALA A CA 1
ATOM 647 C C . ALA A 1 90 ? -6.912 -0.638 -15.039 1.00 95.44 90 ALA A C 1
ATOM 649 O O . ALA A 1 90 ? -7.638 0.088 -15.721 1.00 95.44 90 ALA A O 1
ATOM 650 N N . ILE A 1 91 ? -5.603 -0.737 -15.261 1.00 93.81 91 ILE A N 1
ATOM 651 C CA . ILE A 1 91 ? -4.945 -0.06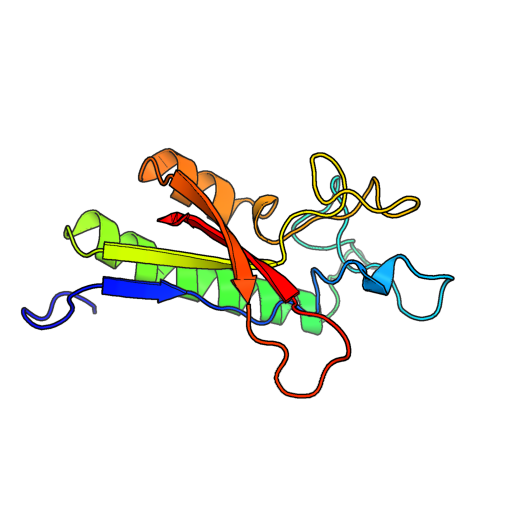2 -16.378 1.00 93.81 91 ILE A CA 1
ATOM 652 C C . ILE A 1 91 ? -4.172 -1.113 -17.185 1.00 93.81 91 ILE A C 1
ATOM 654 O O . ILE A 1 91 ? -3.315 -1.779 -16.604 1.00 93.81 91 ILE A O 1
ATOM 658 N N . PRO A 1 92 ? -4.402 -1.231 -18.508 1.00 93.81 92 PRO A N 1
ATOM 659 C CA . PRO A 1 92 ? -3.665 -2.170 -19.348 1.00 93.81 92 PRO A CA 1
ATOM 660 C C . PRO A 1 92 ? -2.142 -2.041 -19.194 1.00 93.81 92 PRO A C 1
ATOM 662 O O . PRO A 1 92 ? -1.607 -0.923 -19.101 1.00 93.81 92 PRO A O 1
ATOM 665 N N . GLY A 1 93 ? -1.459 -3.186 -19.152 1.00 92.81 93 GLY A N 1
ATOM 666 C CA . GLY A 1 93 ? -0.011 -3.293 -18.949 1.00 92.81 93 GLY A CA 1
ATOM 667 C C . GLY A 1 93 ? 0.438 -3.207 -17.484 1.00 92.81 93 GLY A C 1
ATOM 668 O O . GLY A 1 93 ? 1.634 -3.098 -17.220 1.00 92.81 93 GLY A O 1
ATOM 669 N N . ARG A 1 94 ? -0.494 -3.200 -16.522 1.00 95.06 94 ARG A N 1
ATOM 670 C CA . ARG A 1 94 ? -0.220 -3.177 -15.069 1.00 95.06 94 ARG A CA 1
ATOM 671 C C . ARG A 1 94 ? -0.868 -4.346 -14.336 1.00 95.06 94 ARG A C 1
ATOM 673 O O . ARG A 1 94 ? -1.107 -4.262 -13.140 1.00 95.06 94 ARG A O 1
ATOM 680 N N . GLU A 1 95 ? -1.124 -5.449 -15.021 1.00 96.38 95 GLU A N 1
ATOM 681 C CA . GLU A 1 95 ? -1.808 -6.629 -14.483 1.00 96.38 95 GLU A CA 1
ATOM 682 C C . GLU A 1 95 ? -1.055 -7.242 -13.286 1.00 96.38 95 GLU A C 1
ATOM 684 O O . GLU A 1 95 ? -1.670 -7.828 -12.404 1.00 96.38 95 GLU A O 1
ATOM 689 N N . GLN A 1 96 ? 0.266 -7.044 -13.216 1.00 96.50 96 GLN A N 1
ATOM 690 C CA . GLN A 1 96 ? 1.136 -7.477 -12.112 1.00 96.50 96 GLN A CA 1
ATOM 691 C C . GLN A 1 96 ? 1.348 -6.407 -11.026 1.00 96.50 96 GLN A C 1
ATOM 693 O O . GLN A 1 96 ? 2.190 -6.567 -10.147 1.00 96.50 96 GLN A O 1
ATOM 698 N N . HIS A 1 97 ? 0.620 -5.291 -11.069 1.00 96.56 97 HIS A N 1
ATOM 699 C CA . HIS A 1 97 ? 0.776 -4.212 -10.100 1.00 96.56 97 HIS A CA 1
ATOM 700 C C . HIS A 1 97 ? 0.301 -4.616 -8.699 1.00 96.56 97 HIS A C 1
ATOM 702 O O . HIS A 1 97 ? -0.904 -4.696 -8.452 1.00 96.56 97 HIS A O 1
ATOM 708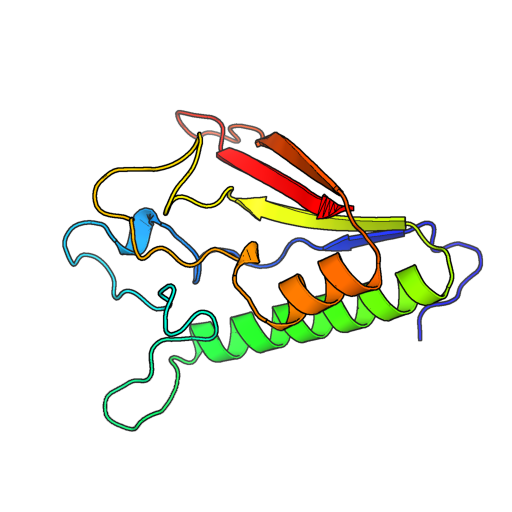 N N . ALA A 1 98 ? 1.249 -4.739 -7.769 1.00 97.25 98 ALA A N 1
ATOM 709 C CA . ALA A 1 98 ? 0.962 -4.786 -6.341 1.00 97.25 98 ALA A CA 1
ATOM 710 C C . ALA A 1 98 ? 0.772 -3.378 -5.762 1.00 97.25 98 ALA A C 1
ATOM 712 O O . ALA A 1 98 ? 1.654 -2.515 -5.829 1.00 97.25 98 ALA A O 1
ATOM 713 N N . SER A 1 99 ? -0.394 -3.175 -5.165 1.00 96.31 99 SER A N 1
ATOM 714 C CA . SER A 1 99 ? -0.782 -2.006 -4.383 1.00 96.31 99 SER A CA 1
ATOM 715 C C . SER A 1 99 ? -0.439 -2.184 -2.897 1.00 96.31 99 SER A C 1
ATOM 717 O O . SER A 1 99 ? 0.054 -3.231 -2.478 1.00 96.31 99 SER A O 1
ATOM 719 N N . LEU A 1 100 ? -0.711 -1.164 -2.072 1.00 96.56 100 LEU A N 1
ATOM 720 C CA . LEU A 1 100 ? -0.594 -1.304 -0.613 1.00 96.56 100 LEU A CA 1
ATOM 721 C C . LEU A 1 100 ? -1.532 -2.396 -0.072 1.00 96.56 100 LEU A C 1
ATOM 723 O O . LEU A 1 100 ? -1.202 -3.047 0.914 1.00 96.56 100 LEU A O 1
ATOM 727 N N . TRP A 1 101 ? -2.672 -2.612 -0.725 1.00 95.81 101 TRP A N 1
ATOM 728 C CA . TRP A 1 101 ? -3.700 -3.568 -0.313 1.00 95.81 101 TRP A CA 1
ATOM 729 C C . TRP A 1 101 ? -3.262 -5.025 -0.477 1.00 95.81 101 TRP A C 1
ATOM 731 O O . TRP A 1 101 ? -3.794 -5.899 0.195 1.00 95.81 101 TRP A O 1
ATOM 741 N N . ASP A 1 102 ? -2.238 -5.265 -1.299 1.00 96.94 102 ASP A N 1
ATOM 742 C CA . ASP A 1 102 ? -1.610 -6.575 -1.487 1.00 96.94 102 ASP A CA 1
ATOM 743 C C . ASP A 1 102 ? -0.497 -6.841 -0.451 1.00 96.94 102 ASP A C 1
ATOM 745 O O . ASP A 1 102 ? 0.081 -7.928 -0.400 1.00 96.94 102 ASP A O 1
ATOM 749 N N . TYR A 1 103 ? -0.153 -5.851 0.384 1.00 96.94 103 TYR A N 1
ATOM 750 C CA . TYR A 1 103 ? 0.898 -5.995 1.387 1.00 96.94 103 TYR A CA 1
ATOM 751 C C . TYR A 1 103 ? 0.416 -6.862 2.567 1.00 96.94 103 TYR A C 1
ATOM 753 O O . TYR A 1 103 ? -0.618 -6.542 3.159 1.00 96.94 103 TYR A O 1
ATOM 761 N N . PRO A 1 104 ? 1.165 -7.904 2.989 1.00 95.81 104 PRO A N 1
ATOM 762 C CA . PRO A 1 104 ? 0.670 -8.899 3.948 1.00 95.81 104 PRO A CA 1
ATOM 763 C C . PRO A 1 104 ? 0.110 -8.316 5.251 1.00 95.81 104 PRO A C 1
ATOM 765 O O . PRO A 1 104 ? -0.998 -8.652 5.655 1.00 95.81 104 PRO A O 1
ATOM 768 N N . ALA A 1 105 ? 0.819 -7.368 5.871 1.00 94.12 105 ALA A N 1
ATOM 769 C CA . ALA A 1 105 ? 0.367 -6.773 7.128 1.00 94.12 105 ALA A CA 1
ATOM 770 C C . ALA A 1 105 ? -0.927 -5.946 6.977 1.00 94.12 105 ALA A C 1
ATOM 772 O O . ALA A 1 105 ? -1.661 -5.771 7.949 1.00 94.12 105 ALA A O 1
ATOM 773 N N . VAL A 1 106 ? -1.205 -5.418 5.778 1.00 94.81 106 VAL A N 1
ATOM 774 C CA . VAL A 1 106 ? -2.460 -4.707 5.491 1.00 94.81 106 VAL A CA 1
ATOM 775 C C . VAL A 1 106 ? -3.595 -5.714 5.366 1.00 94.81 106 VAL A C 1
ATOM 777 O O . VAL A 1 106 ? -4.618 -5.533 6.017 1.00 94.81 106 VAL A O 1
ATOM 780 N N . ILE A 1 107 ? -3.394 -6.800 4.613 1.00 95.56 107 ILE A N 1
ATOM 781 C CA . ILE A 1 107 ? -4.372 -7.892 4.473 1.00 95.56 107 ILE A CA 1
ATOM 782 C C . ILE A 1 107 ? -4.769 -8.436 5.851 1.00 95.56 107 ILE A C 1
ATOM 784 O O . ILE A 1 107 ? -5.959 -8.556 6.156 1.00 95.56 107 ILE A O 1
ATOM 788 N N . ASP A 1 108 ? -3.777 -8.697 6.706 1.00 94.25 108 ASP A N 1
ATOM 789 C CA . ASP A 1 108 ? -3.998 -9.179 8.069 1.00 94.25 108 ASP A CA 1
ATOM 790 C C . ASP A 1 108 ? -4.833 -8.187 8.891 1.00 94.25 108 ASP A C 1
ATOM 792 O O . ASP A 1 108 ? -5.799 -8.587 9.541 1.00 94.25 108 ASP A O 1
ATOM 796 N N . ALA A 1 109 ? -4.517 -6.888 8.828 1.00 92.25 109 ALA A N 1
ATOM 797 C CA . ALA A 1 109 ? -5.251 -5.855 9.557 1.00 92.25 109 ALA A CA 1
ATOM 798 C C . ALA A 1 109 ? -6.702 -5.700 9.066 1.00 92.25 109 ALA A C 1
ATOM 800 O O . ALA A 1 109 ? -7.621 -5.606 9.883 1.00 92.25 109 ALA A O 1
ATOM 801 N N . VAL A 1 110 ? -6.927 -5.707 7.749 1.00 92.38 110 VAL A N 1
ATOM 802 C CA . VAL A 1 110 ? -8.273 -5.609 7.158 1.00 92.38 110 VAL A CA 1
ATOM 803 C C . VAL A 1 110 ? -9.134 -6.797 7.581 1.00 92.38 110 VAL A C 1
ATOM 805 O O . VAL A 1 110 ? -10.288 -6.615 7.976 1.00 92.38 110 VAL A O 1
ATOM 808 N N . SER A 1 111 ? -8.556 -8.000 7.574 1.00 93.06 111 SER A N 1
ATOM 809 C CA . SER A 1 111 ? -9.216 -9.225 8.028 1.00 93.06 111 SER A CA 1
ATOM 810 C C . SER A 1 111 ? -9.502 -9.213 9.537 1.00 93.06 111 SER A C 1
ATOM 812 O O . SER A 1 111 ? -10.638 -9.458 9.951 1.00 93.06 111 SER A O 1
ATOM 814 N N . GLU A 1 112 ? -8.508 -8.871 10.370 1.00 93.81 112 GLU A N 1
ATOM 815 C CA . GLU A 1 112 ? -8.629 -8.846 11.838 1.00 93.81 112 GLU A CA 1
ATOM 816 C C . GLU A 1 112 ? -9.728 -7.877 12.298 1.00 93.81 112 GLU A C 1
ATOM 818 O O . GLU A 1 112 ? -10.536 -8.216 13.168 1.00 93.81 112 GLU A O 1
ATOM 823 N N . PHE A 1 113 ? -9.782 -6.685 11.701 1.00 92.50 113 PHE A N 1
ATOM 824 C CA . PHE A 1 113 ? -10.680 -5.611 12.128 1.00 92.50 113 PHE A CA 1
ATOM 825 C C . PHE A 1 113 ? -11.946 -5.469 11.273 1.00 92.50 113 PHE A C 1
ATOM 827 O O . PHE A 1 113 ? -12.773 -4.612 11.577 1.00 92.50 113 PHE A O 1
ATOM 834 N N . ARG A 1 114 ? -12.140 -6.332 10.262 1.00 91.75 114 ARG A N 1
ATOM 835 C CA . ARG A 1 114 ? -13.306 -6.343 9.353 1.00 91.75 114 ARG A CA 1
ATOM 836 C C . ARG A 1 114 ? -13.582 -4.979 8.719 1.00 91.75 114 ARG A C 1
ATOM 838 O O . ARG A 1 114 ? -14.724 -4.518 8.686 1.00 91.75 114 ARG A O 1
ATOM 845 N N . MET A 1 115 ? -12.520 -4.334 8.256 1.00 92.31 115 MET A N 1
ATOM 846 C CA . MET A 1 115 ? -12.606 -3.000 7.673 1.00 92.31 115 MET A CA 1
ATOM 847 C C . MET A 1 115 ? -13.320 -3.033 6.314 1.00 92.31 115 MET A C 1
ATOM 849 O O . MET A 1 115 ? -13.310 -4.049 5.616 1.00 92.31 115 MET A O 1
ATOM 853 N N . SER A 1 116 ? -13.951 -1.921 5.940 1.00 90.81 116 SER A N 1
ATOM 854 C CA . SER A 1 116 ? -14.680 -1.764 4.677 1.00 90.81 116 SER A CA 1
ATOM 855 C C . SER A 1 116 ? -13.959 -0.816 3.727 1.00 90.81 116 SER A C 1
ATOM 857 O O . SER A 1 116 ? -13.330 0.143 4.161 1.00 90.81 116 SER A O 1
ATOM 859 N N . HIS A 1 117 ? -14.093 -1.074 2.428 1.00 91.38 117 HIS A N 1
ATOM 860 C CA . HIS A 1 117 ? -13.444 -0.317 1.361 1.00 91.38 117 HIS A CA 1
ATOM 861 C C . HIS A 1 117 ? -14.353 0.794 0.829 1.00 91.38 117 HIS A C 1
ATOM 863 O O . HIS A 1 117 ? -15.546 0.573 0.601 1.00 91.38 117 HIS A O 1
ATOM 869 N N . VAL A 1 118 ? -13.784 1.975 0.592 1.00 92.75 118 VAL A N 1
ATOM 870 C CA . VAL A 1 118 ? -14.451 3.096 -0.076 1.00 92.75 118 VAL A CA 1
ATOM 871 C C . VAL A 1 118 ? -13.493 3.742 -1.069 1.00 92.75 118 VAL A C 1
ATOM 873 O O . VAL A 1 118 ? -12.480 4.322 -0.678 1.00 92.75 118 VAL A O 1
ATOM 876 N N . ASP A 1 119 ? -13.862 3.708 -2.347 1.00 92.81 119 ASP A N 1
ATOM 877 C CA . ASP A 1 119 ? -13.154 4.423 -3.405 1.00 92.81 119 ASP A CA 1
ATOM 878 C C . ASP A 1 119 ? -13.575 5.893 -3.456 1.00 92.81 119 ASP A C 1
ATOM 880 O O . ASP A 1 119 ? -14.759 6.232 -3.375 1.00 92.81 119 ASP A O 1
ATOM 884 N N . MET A 1 120 ? -12.602 6.780 -3.646 1.00 90.12 120 MET A N 1
ATOM 885 C CA . MET A 1 120 ? -12.832 8.204 -3.844 1.00 90.12 120 MET A CA 1
ATOM 886 C C . MET A 1 120 ? -11.753 8.858 -4.711 1.00 90.12 120 MET A C 1
ATOM 888 O O . MET A 1 120 ? -10.594 8.448 -4.741 1.00 90.12 120 MET A O 1
ATOM 892 N N . ASP A 1 121 ? -12.117 9.956 -5.363 1.00 86.81 121 ASP A N 1
ATOM 893 C CA . ASP A 1 121 ? -11.178 10.789 -6.109 1.00 86.81 121 ASP A CA 1
ATOM 894 C C . ASP A 1 121 ? -10.555 11.854 -5.194 1.00 86.81 121 ASP A C 1
ATOM 896 O O . ASP A 1 121 ? -11.154 12.886 -4.873 1.00 86.81 121 ASP A O 1
ATOM 900 N N . GLN A 1 122 ? -9.320 11.613 -4.757 1.00 81.38 122 GLN A N 1
ATOM 901 C CA . GLN A 1 122 ? -8.573 12.528 -3.898 1.00 81.38 122 GLN A CA 1
ATOM 902 C C . GLN A 1 122 ? -8.061 13.740 -4.699 1.00 81.38 122 GLN A C 1
ATOM 904 O O . GLN A 1 122 ? -7.683 13.623 -5.866 1.00 81.38 122 GLN A O 1
ATOM 909 N N . CYS A 1 123 ? -8.085 14.917 -4.058 1.00 78.31 123 CYS A N 1
ATOM 910 C CA . CYS A 1 123 ? -7.831 16.253 -4.624 1.00 78.31 123 CYS A CA 1
ATOM 911 C C . CYS A 1 123 ? -6.733 16.320 -5.708 1.00 78.31 123 CYS A C 1
ATOM 913 O O . CYS A 1 123 ? -5.688 15.684 -5.587 1.00 78.31 123 CYS A O 1
ATOM 915 N N . MET A 1 124 ? -6.932 17.164 -6.732 1.00 76.12 124 MET A N 1
ATOM 916 C CA . MET A 1 124 ? -5.978 17.310 -7.841 1.00 76.12 124 MET A CA 1
ATOM 917 C C . MET A 1 124 ? -4.677 18.020 -7.457 1.00 76.12 124 MET A C 1
ATOM 919 O O . MET A 1 124 ? -3.694 17.804 -8.140 1.00 76.12 124 MET A O 1
ATOM 923 N N . CYS A 1 125 ? -4.633 18.874 -6.425 1.00 70.81 125 CYS A N 1
ATOM 924 C CA . CYS A 1 125 ? -3.428 19.598 -5.963 1.00 70.81 125 CYS A CA 1
ATOM 925 C C . CYS A 1 125 ? -2.446 20.074 -7.074 1.00 70.81 125 CYS A C 1
ATOM 927 O O . CYS A 1 125 ? -1.232 20.018 -6.888 1.00 70.81 125 CYS A O 1
ATOM 929 N N . GLY A 1 126 ? -2.952 20.532 -8.230 1.00 69.31 126 GLY A N 1
ATOM 930 C CA . GLY A 1 126 ? -2.145 20.975 -9.382 1.00 69.31 126 GLY A CA 1
ATOM 931 C C . GLY A 1 126 ? -1.875 19.931 -10.482 1.00 69.31 126 GLY A C 1
ATOM 932 O O . GLY A 1 126 ? -1.261 20.269 -11.490 1.00 69.31 126 GLY A O 1
ATOM 933 N N . ALA A 1 127 ? -2.335 18.691 -10.331 1.00 75.25 127 ALA A N 1
ATOM 934 C CA . ALA A 1 127 ? -2.352 17.658 -11.365 1.00 75.25 127 ALA A CA 1
ATOM 935 C C . ALA A 1 127 ? -3.522 17.841 -12.350 1.00 75.25 127 ALA A C 1
ATOM 937 O O . ALA A 1 127 ? -4.499 18.535 -12.068 1.00 75.25 127 ALA A O 1
ATOM 938 N N . THR A 1 128 ? -3.428 17.186 -13.510 1.00 81.12 128 THR A N 1
ATOM 939 C CA . THR A 1 128 ? -4.456 17.217 -14.567 1.00 81.12 128 THR A CA 1
ATOM 940 C C . THR A 1 128 ? -5.673 16.342 -14.266 1.00 81.12 128 THR A C 1
ATOM 942 O O . THR A 1 128 ? -6.693 16.474 -14.937 1.00 81.12 128 THR A O 1
ATOM 945 N N . SER A 1 129 ? -5.577 15.449 -13.280 1.00 79.50 129 SER A N 1
ATOM 946 C CA . SER A 1 129 ? -6.665 14.578 -12.840 1.00 79.50 129 SER A CA 1
ATOM 947 C C . SER A 1 129 ? -6.605 14.353 -11.332 1.00 79.50 129 SER A C 1
ATOM 949 O O . SER A 1 129 ? -5.540 14.457 -10.717 1.00 79.50 129 SER A O 1
ATOM 951 N N . GLN A 1 130 ? -7.747 14.006 -10.737 1.00 81.81 130 GLN A N 1
ATOM 952 C CA . GLN A 1 130 ? -7.791 13.535 -9.355 1.00 81.81 130 GLN A CA 1
ATOM 953 C C . GLN A 1 130 ? -7.103 12.175 -9.244 1.00 81.81 130 GLN A C 1
ATOM 955 O O . GLN A 1 130 ? -7.047 11.395 -10.201 1.00 81.81 130 GLN A O 1
ATOM 960 N N . LYS A 1 131 ? -6.535 11.911 -8.072 1.00 81.12 131 LYS A N 1
ATOM 961 C CA . LYS A 1 131 ? -5.919 10.624 -7.776 1.00 81.12 131 LYS A CA 1
ATOM 962 C C . LYS A 1 131 ? -7.010 9.702 -7.240 1.00 81.12 131 LYS A C 1
ATOM 964 O O . LYS A 1 131 ? -7.510 9.945 -6.147 1.00 81.12 131 LYS A O 1
ATOM 969 N N . ALA A 1 132 ? -7.346 8.650 -7.985 1.00 88.44 132 ALA A N 1
ATOM 970 C CA . ALA A 1 132 ? -8.224 7.611 -7.458 1.00 88.44 132 ALA A CA 1
ATOM 971 C C . ALA A 1 132 ? -7.530 6.908 -6.280 1.00 88.44 132 ALA A C 1
ATOM 973 O O . ALA A 1 132 ? -6.418 6.372 -6.411 1.00 88.44 132 ALA A O 1
ATOM 974 N N . THR A 1 133 ? -8.192 6.964 -5.135 1.00 87.50 133 THR A N 1
ATOM 975 C CA . THR A 1 133 ? -7.699 6.582 -3.816 1.00 87.50 133 THR A CA 1
ATOM 976 C C . THR A 1 133 ? -8.752 5.713 -3.142 1.00 87.50 133 THR A C 1
ATOM 978 O O . THR A 1 133 ? -9.944 5.953 -3.285 1.00 87.50 133 THR A O 1
ATOM 981 N N . GLU A 1 134 ? -8.307 4.717 -2.393 1.00 91.88 134 GLU A N 1
ATOM 982 C CA . GLU A 1 134 ? -9.156 3.867 -1.571 1.00 91.88 134 GLU A CA 1
ATOM 983 C C . GLU A 1 134 ? -8.893 4.177 -0.090 1.00 91.88 134 GLU A C 1
ATOM 985 O O . GLU A 1 134 ? -7.750 4.395 0.336 1.00 91.88 134 GLU A O 1
ATOM 990 N N . LEU A 1 135 ? -9.974 4.246 0.684 1.00 89.62 135 LEU A N 1
ATOM 991 C CA . LEU A 1 135 ? -9.960 4.316 2.138 1.00 89.62 135 LEU A CA 1
ATOM 992 C C . LEU A 1 135 ? -10.490 2.999 2.696 1.00 89.62 135 LEU A C 1
ATOM 994 O O . LEU A 1 135 ? -11.576 2.566 2.314 1.00 89.62 135 LEU A O 1
ATOM 998 N N . ILE A 1 136 ? -9.753 2.404 3.632 1.00 87.69 136 ILE A N 1
ATOM 999 C CA . ILE A 1 136 ? -10.195 1.220 4.368 1.00 87.69 136 ILE A CA 1
ATOM 1000 C C . ILE A 1 136 ? -10.302 1.550 5.856 1.00 87.69 136 ILE A C 1
ATOM 1002 O O . ILE A 1 136 ? -9.322 2.015 6.440 1.00 87.69 136 ILE A O 1
ATOM 1006 N N . GLY A 1 137 ? -11.462 1.316 6.475 1.00 77.50 137 GLY A N 1
ATOM 1007 C CA . GLY A 1 137 ? -11.691 1.564 7.906 1.00 77.50 137 GLY A CA 1
ATOM 1008 C C . GLY A 1 137 ? -12.928 0.898 8.483 1.00 77.50 137 GLY A C 1
ATOM 1009 O O . GLY A 1 137 ? -13.669 0.245 7.712 1.00 77.50 137 GLY A O 1
#

Radius of gyration: 15.78 Å; chains: 1; bounding box: 37×33×47 Å

Foldseek 3Di:
DDDDVPQQAAEADADFPLLDLCCLPDNPHHNFAWLVRLLGDADPVRDHDPVSVVRNVSLVVSLVNRLVCLVVVHYYKYKWFDDQLDDPNHDPSSVGRRGPCSPVSNVVSCVVNVWDKDWDFDDCPPPPGTGTMIMTD

pLDDT: mean 90.33, std 9.74, range [44.69, 97.56]

Sequence (137 aa):
MTSRRYCLGVLVSTPCNTFSAARFRDNEAPVLRDLEHPAGVPGPDASLPVSVTRANAITDNALSVASVAARRGAGVVIESPVPRSAGAHAIPGREQHASLWDYPAVIDAVSEFRMSHVDMDQCMCGATSQKATELIG

Secondary structure (DSSP, 8-state):
----TT--EEEEE---GGG-GGGGSTTTS-----SS-TT----TTSPPPHHHHHHHHHHHHHHHHHHHHHTTT-EEEEEEEPPSSSSTT--TT-TT---GGGSHHHHHHHHHHT--EEEEEE--TTSSS-EEEEEE-